Protein AF-A0A382MNS8-F1 (afdb_monomer_lite)

pLDDT: mean 75.99, std 16.58, range [34.19, 94.12]

Organism: NCBI:txid408172

Foldseek 3Di:
DDDDPPPPPPCPDPLNVVQLVLCVQLLVQQDLDPDDFDVVQLSVQRSVVCVVVVLVPDDPLVSNLSSLLSSLVSQQVRCVVVVNDLVSSCVSSVRSVCVSCVVVVVVQQVVLVVDPHSVVSVVVVVVCCCCPNVNCQAPHDDPPDADPVRVVVVVCNHPSNVSVVVVVPNVSDD

Sequence (174 aa):
MTENKDSEISTDSESAQKAAAYIEPILKHLDTEDVLIEKDKITELFVKLWEYENGEKLDSATQRLTIIALFIYTAHNVLEDYNIRIDRSRQYISQALHEWVKPEMEKVAADEKASKDPFKAFVDSSHGNLENVFSWEHFMPDIKKVSETELNFKFKKCWFAEFFIRFGRVDYIP

Secondary structure (DSSP, 8-state):
----------TTSHHHHHHHHHHHHHHTT---TT----HHHHHHHHHHHHHHTTGGGS-HHHHHHHHHHHHHHHHHHHHHHTT--HHHHHHHHHHHHHHHHHHHHHHHHHHHHHSSSHHHHHHHHHHHHHHHTS-TTTS---TTS--HHHHHHHHTTSHHHHHHHHTT-GGG--

Radius of gyration: 18.72 Å; chains: 1; bounding box: 49×37×61 Å

Structure (mmCIF, N/CA/C/O backbone):
data_AF-A0A382MNS8-F1
#
_entry.id   AF-A0A382MNS8-F1
#
loop_
_atom_site.group_PDB
_atom_site.id
_atom_site.type_symbol
_atom_site.label_atom_id
_atom_site.label_alt_id
_atom_site.label_comp_id
_atom_site.label_asym_id
_atom_site.label_entity_id
_atom_site.label_seq_id
_atom_site.pdbx_PDB_ins_code
_atom_site.Cartn_x
_atom_site.Cartn_y
_atom_site.Cartn_z
_atom_site.occupancy
_atom_site.B_iso_or_equiv
_atom_site.auth_seq_id
_atom_site.auth_comp_id
_atom_site.auth_asym_id
_atom_site.auth_atom_id
_atom_site.pdbx_PDB_model_num
ATOM 1 N N . MET A 1 1 ? -14.935 18.630 30.789 1.00 35.66 1 MET A N 1
ATOM 2 C CA . MET A 1 1 ? -15.729 17.990 29.726 1.00 35.66 1 MET A CA 1
ATOM 3 C C . MET A 1 1 ? -15.528 18.835 28.493 1.00 35.66 1 MET A C 1
ATOM 5 O O . MET A 1 1 ? -16.085 19.920 28.420 1.00 35.66 1 MET A O 1
ATOM 9 N N . THR A 1 2 ? -14.612 18.417 27.631 1.00 34.50 2 THR A N 1
ATOM 10 C CA . THR A 1 2 ? -14.304 19.120 26.387 1.00 34.50 2 THR A CA 1
ATOM 11 C C . THR A 1 2 ? -14.966 18.302 25.295 1.00 34.50 2 THR A C 1
ATOM 13 O O . THR A 1 2 ? -14.674 17.116 25.165 1.00 34.50 2 THR A O 1
ATOM 16 N N . GLU A 1 3 ? -15.937 18.905 24.622 1.00 34.19 3 GLU A N 1
ATOM 17 C CA . GLU A 1 3 ? -16.681 18.301 23.523 1.00 34.19 3 GLU A CA 1
ATOM 18 C C . GLU A 1 3 ? -15.701 17.946 22.399 1.00 34.19 3 GLU A C 1
ATOM 20 O O . GLU A 1 3 ? -15.168 18.826 21.721 1.00 34.19 3 GLU A O 1
ATOM 25 N N . ASN A 1 4 ? -15.446 16.649 22.220 1.00 37.03 4 ASN A N 1
ATOM 26 C CA . ASN A 1 4 ? -14.896 16.136 20.976 1.00 37.03 4 ASN A CA 1
ATOM 27 C C . ASN A 1 4 ? -15.981 16.335 19.921 1.00 37.03 4 ASN A C 1
ATOM 29 O O . ASN A 1 4 ? -16.983 15.623 19.907 1.00 37.03 4 ASN A O 1
ATOM 33 N N . LYS A 1 5 ? -15.809 17.348 19.071 1.00 38.34 5 LYS A N 1
ATOM 34 C CA . LYS A 1 5 ? -16.527 17.405 17.804 1.00 38.34 5 LYS A CA 1
ATOM 35 C C . LYS A 1 5 ? -16.012 16.251 16.960 1.00 38.34 5 LYS A C 1
ATOM 37 O O . LYS A 1 5 ? -14.955 16.369 16.345 1.00 38.34 5 LYS A O 1
ATOM 42 N N . ASP A 1 6 ? -16.767 15.161 16.955 1.00 39.44 6 ASP A N 1
ATOM 43 C CA . ASP A 1 6 ? -16.762 14.207 15.860 1.00 39.44 6 ASP A CA 1
ATOM 44 C C . ASP A 1 6 ? -17.121 14.997 14.600 1.00 39.44 6 ASP A C 1
ATOM 46 O O . ASP A 1 6 ? -18.278 15.312 14.323 1.00 39.44 6 ASP A O 1
ATOM 50 N N . SER A 1 7 ? -16.094 15.434 13.878 1.00 40.16 7 SER A N 1
ATOM 51 C CA . SER A 1 7 ? -16.251 15.850 12.499 1.00 40.16 7 SER A CA 1
ATOM 52 C C . SER A 1 7 ? -16.648 14.600 11.728 1.00 40.16 7 SER A C 1
ATOM 54 O O . SER A 1 7 ? -15.794 13.784 11.380 1.00 40.16 7 SER A O 1
ATOM 56 N N . GLU A 1 8 ? -17.950 14.432 11.514 1.00 43.09 8 GLU A N 1
ATOM 57 C CA . GLU A 1 8 ? -18.482 13.558 10.478 1.00 43.09 8 GLU A CA 1
ATOM 58 C C . GLU A 1 8 ? -17.855 14.004 9.152 1.00 43.09 8 GLU A C 1
ATOM 60 O O . GLU A 1 8 ? -18.229 15.018 8.563 1.00 43.09 8 GLU A O 1
ATOM 65 N N . ILE A 1 9 ? -16.814 13.288 8.728 1.00 45.34 9 ILE A N 1
ATOM 66 C CA . ILE A 1 9 ? -16.224 13.446 7.404 1.00 45.34 9 ILE A CA 1
ATOM 67 C C . ILE A 1 9 ? -17.267 12.900 6.437 1.00 45.34 9 ILE A C 1
ATOM 69 O O . ILE A 1 9 ? -17.449 11.688 6.325 1.00 45.34 9 ILE A O 1
ATOM 73 N N . SER A 1 10 ? -17.996 13.805 5.788 1.00 43.78 10 SER A N 1
ATOM 74 C CA . SER A 1 10 ? -18.872 13.473 4.675 1.00 43.78 10 SER A CA 1
ATOM 75 C C . SER A 1 10 ? -18.019 12.870 3.560 1.00 43.78 10 SER A C 1
ATOM 77 O O . SER A 1 10 ? -17.224 13.574 2.936 1.00 43.78 10 SER A O 1
ATOM 79 N N . THR A 1 11 ? -18.193 11.580 3.293 1.00 50.12 11 THR A N 1
ATOM 80 C CA . THR A 1 11 ? -17.545 10.835 2.201 1.00 50.12 11 THR A CA 1
ATOM 81 C C . THR A 1 11 ? -17.992 11.280 0.797 1.00 50.12 11 THR A C 1
ATOM 83 O O . THR A 1 11 ? -17.493 10.761 -0.196 1.00 50.12 11 THR A O 1
ATOM 86 N N . ASP A 1 12 ? -18.877 12.278 0.705 1.00 55.62 12 ASP A N 1
ATOM 87 C CA . ASP A 1 12 ? -19.445 12.835 -0.532 1.00 55.62 12 ASP A CA 1
ATOM 88 C C . ASP A 1 12 ? -18.687 14.049 -1.106 1.00 55.62 12 ASP A C 1
ATOM 90 O O . ASP A 1 12 ? -19.147 14.681 -2.059 1.00 55.62 12 ASP A O 1
ATOM 94 N N . SER A 1 13 ? -17.530 14.422 -0.552 1.00 75.50 13 SER A N 1
ATOM 95 C CA . SER A 1 13 ? -16.725 15.502 -1.133 1.00 75.50 13 SER A CA 1
ATOM 96 C C . SER A 1 13 ? -16.030 15.051 -2.429 1.00 75.50 13 SER A C 1
ATOM 98 O O . SER A 1 13 ? -15.603 13.904 -2.567 1.00 75.50 13 SER A O 1
ATOM 100 N N . GLU A 1 14 ? -15.843 15.971 -3.385 1.00 77.44 14 GLU A N 1
ATOM 101 C CA . GLU A 1 14 ? -15.051 15.696 -4.600 1.00 77.44 14 GLU A CA 1
ATOM 102 C C . GLU A 1 14 ? -13.619 15.235 -4.258 1.00 77.44 14 GLU A C 1
ATOM 104 O O . GLU A 1 14 ? -13.036 14.422 -4.979 1.00 77.44 14 GLU A O 1
ATOM 109 N N . SER A 1 15 ? -13.057 15.702 -3.133 1.00 77.19 15 SER A N 1
ATOM 110 C CA . SER A 1 15 ? -11.753 15.250 -2.632 1.00 77.19 15 SER A CA 1
ATOM 111 C C . SER A 1 15 ? -11.782 13.799 -2.156 1.00 77.19 15 SER A C 1
ATOM 113 O O . SER A 1 15 ? -10.861 13.049 -2.476 1.00 77.19 15 SER A O 1
ATOM 115 N N . ALA A 1 16 ? -12.837 13.381 -1.452 1.00 79.38 16 ALA A N 1
ATOM 116 C CA . ALA A 1 16 ? -13.008 12.009 -0.987 1.00 79.38 16 ALA A CA 1
ATOM 117 C C . ALA A 1 16 ? -13.174 11.033 -2.158 1.00 79.38 16 ALA A C 1
ATOM 119 O O . ALA A 1 16 ? -12.530 9.985 -2.183 1.00 79.38 16 ALA A O 1
ATOM 120 N N . GLN A 1 17 ? -13.963 11.405 -3.169 1.00 84.88 17 GLN A N 1
ATOM 121 C CA . GLN A 1 17 ? -14.137 10.596 -4.379 1.00 84.88 17 GLN A CA 1
ATOM 122 C C . GLN A 1 17 ? -12.827 10.452 -5.160 1.00 84.88 17 GLN A C 1
ATOM 124 O O . GLN A 1 17 ? -12.475 9.353 -5.593 1.00 84.88 17 GLN A O 1
ATOM 129 N N . LYS A 1 18 ? -12.063 11.544 -5.295 1.00 87.44 18 LYS A N 1
ATOM 130 C CA . LYS A 1 18 ? -10.740 11.511 -5.929 1.00 87.44 18 LYS A CA 1
ATOM 131 C C . LYS A 1 18 ? -9.760 10.627 -5.153 1.00 87.44 18 LYS A C 1
ATOM 133 O O . LYS A 1 18 ? -9.040 9.842 -5.763 1.00 87.44 18 LYS A O 1
ATOM 138 N N . ALA A 1 19 ? -9.761 10.722 -3.825 1.00 85.94 19 ALA A N 1
ATOM 139 C CA . ALA A 1 19 ? -8.916 9.902 -2.968 1.00 85.94 19 ALA A CA 1
ATOM 140 C C . ALA A 1 19 ? -9.268 8.408 -3.079 1.00 85.94 19 ALA A C 1
ATOM 142 O O . ALA A 1 19 ? -8.381 7.578 -3.276 1.00 85.94 19 ALA A O 1
ATOM 143 N N . ALA A 1 20 ? -10.557 8.061 -3.037 1.00 88.81 20 ALA A N 1
ATOM 144 C CA . ALA A 1 20 ? -11.031 6.689 -3.214 1.00 88.81 20 ALA A CA 1
ATOM 145 C C . ALA A 1 20 ? -10.617 6.098 -4.575 1.00 88.81 20 ALA A C 1
ATOM 147 O O . ALA 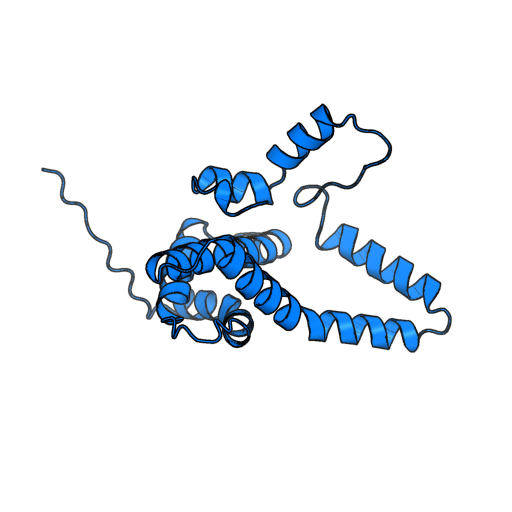A 1 20 ? -10.208 4.936 -4.655 1.00 88.81 20 ALA A O 1
ATOM 148 N N . ALA A 1 21 ? -10.637 6.915 -5.634 1.00 90.75 21 ALA A N 1
ATOM 149 C CA . ALA A 1 21 ? -10.243 6.497 -6.976 1.00 90.75 21 ALA A CA 1
ATOM 150 C C . ALA A 1 21 ? -8.769 6.052 -7.080 1.00 90.75 21 ALA A C 1
ATOM 152 O O . ALA A 1 21 ? -8.437 5.280 -7.981 1.00 90.75 21 ALA A O 1
ATOM 153 N N . TYR A 1 22 ? -7.881 6.476 -6.168 1.00 88.50 22 TYR A N 1
ATOM 154 C CA . TYR A 1 22 ? -6.481 6.026 -6.179 1.00 88.50 22 TYR A CA 1
ATOM 155 C C . TYR A 1 22 ? -6.324 4.544 -5.827 1.00 88.50 22 TYR A C 1
ATOM 157 O O . TYR A 1 22 ? -5.446 3.877 -6.376 1.00 88.50 22 TYR A O 1
ATOM 165 N N . ILE A 1 23 ? -7.157 4.019 -4.926 1.00 91.19 23 ILE A N 1
ATOM 166 C CA . ILE A 1 23 ? -7.041 2.641 -4.422 1.00 91.19 23 ILE A CA 1
ATOM 167 C C . ILE A 1 23 ? -8.066 1.682 -5.017 1.00 91.19 23 ILE A C 1
ATOM 169 O O . ILE A 1 23 ? -7.876 0.470 -4.927 1.00 91.19 23 ILE A O 1
ATOM 173 N N . GLU A 1 24 ? -9.112 2.189 -5.672 1.00 91.56 24 GLU A N 1
ATOM 174 C CA . GLU A 1 24 ? -10.109 1.365 -6.361 1.00 91.56 24 GLU A CA 1
ATOM 175 C C . GLU A 1 24 ? -9.478 0.331 -7.326 1.00 91.56 24 GLU A C 1
ATOM 177 O O . GLU A 1 24 ? -9.891 -0.833 -7.297 1.00 91.56 24 GLU A O 1
ATOM 182 N N . PRO A 1 25 ? -8.446 0.667 -8.136 1.00 91.25 25 PRO A N 1
ATOM 183 C CA . PRO A 1 25 ? -7.777 -0.314 -8.991 1.00 91.25 25 PRO A CA 1
ATOM 184 C C . PRO A 1 25 ? -7.076 -1.422 -8.201 1.00 91.25 25 PRO A C 1
ATOM 186 O O . PRO A 1 25 ? -7.070 -2.567 -8.638 1.00 91.25 25 PRO A O 1
ATOM 189 N N . ILE A 1 26 ? -6.518 -1.105 -7.030 1.00 91.94 26 ILE A N 1
ATOM 190 C CA . ILE A 1 26 ? -5.799 -2.064 -6.182 1.00 91.94 26 ILE A CA 1
ATOM 191 C C . ILE A 1 26 ? -6.797 -2.990 -5.473 1.00 91.94 26 ILE A C 1
ATOM 193 O O . ILE A 1 26 ? -6.628 -4.208 -5.452 1.00 91.94 26 ILE A O 1
ATOM 197 N N . LEU A 1 27 ? -7.895 -2.429 -4.955 1.00 91.50 27 LEU A N 1
ATOM 198 C CA . LEU A 1 27 ? -8.955 -3.169 -4.263 1.00 91.50 27 LEU A CA 1
ATOM 199 C C . LEU A 1 27 ? -9.651 -4.208 -5.150 1.00 91.50 27 LEU A C 1
ATOM 201 O O . LEU A 1 27 ? -10.127 -5.227 -4.636 1.00 91.50 27 LEU A O 1
ATOM 205 N N . LYS A 1 28 ? -9.689 -3.999 -6.472 1.00 92.31 28 LYS A N 1
ATOM 206 C CA . LYS A 1 28 ? -10.195 -4.994 -7.437 1.00 92.31 28 LYS A CA 1
ATOM 207 C C . LYS A 1 28 ? -9.411 -6.305 -7.387 1.00 92.31 28 LYS A C 1
ATOM 209 O O . LYS A 1 28 ? -10.004 -7.356 -7.606 1.00 92.31 28 LYS A O 1
ATOM 214 N N . HIS A 1 29 ? -8.128 -6.246 -7.039 1.00 91.50 29 HIS A N 1
ATOM 215 C CA . HIS A 1 29 ? -7.241 -7.405 -6.938 1.00 91.50 29 HIS A CA 1
ATOM 216 C C . HIS A 1 29 ? -7.088 -7.945 -5.510 1.00 91.50 29 HIS A C 1
ATOM 218 O O . HIS A 1 29 ? -6.447 -8.976 -5.322 1.00 91.50 29 HIS A O 1
ATOM 224 N N . LEU A 1 30 ? -7.666 -7.277 -4.503 1.00 91.25 30 LEU A N 1
ATOM 225 C CA . LEU A 1 30 ? -7.665 -7.775 -3.130 1.00 91.25 30 LEU A CA 1
ATOM 226 C C . LEU A 1 30 ? -8.684 -8.909 -2.994 1.00 91.25 30 LEU A C 1
ATOM 228 O O . LEU A 1 30 ? -9.878 -8.664 -2.814 1.00 91.25 30 LEU A O 1
ATOM 232 N N . ASP A 1 31 ? -8.203 -10.138 -3.115 1.00 90.00 31 ASP A N 1
ATOM 233 C CA . ASP A 1 31 ? -8.982 -11.356 -2.932 1.00 90.00 31 ASP A CA 1
ATOM 234 C C . ASP A 1 31 ? -8.535 -12.058 -1.647 1.00 90.00 31 ASP A C 1
ATOM 236 O O . ASP A 1 31 ? -7.350 -12.329 -1.456 1.00 90.00 31 ASP A O 1
ATOM 240 N N . THR A 1 32 ? -9.486 -12.296 -0.749 1.00 85.75 32 THR A N 1
ATOM 241 C CA . THR A 1 32 ? -9.288 -12.930 0.561 1.00 85.75 32 THR A CA 1
ATOM 242 C C . THR A 1 32 ? -9.832 -14.358 0.597 1.00 85.75 32 THR A C 1
ATOM 244 O O . THR A 1 32 ? -10.092 -14.890 1.679 1.00 85.75 32 THR A O 1
ATOM 247 N N . GLU A 1 33 ? -9.980 -14.969 -0.585 1.00 83.88 33 GLU A N 1
ATOM 248 C CA . GLU A 1 33 ? -10.416 -16.348 -0.815 1.00 83.88 33 GLU A CA 1
ATOM 249 C C . GLU A 1 33 ? -11.779 -16.628 -0.158 1.00 83.88 33 GLU A C 1
ATOM 251 O O . GLU A 1 33 ? -12.828 -16.342 -0.732 1.00 83.88 33 GLU A O 1
ATOM 256 N N . ASP A 1 34 ? -11.770 -17.153 1.067 1.00 79.50 34 ASP A N 1
ATOM 257 C CA . ASP A 1 34 ? -12.963 -17.620 1.776 1.00 79.50 34 ASP A CA 1
ATOM 258 C C . ASP A 1 34 ? -13.599 -16.554 2.688 1.00 79.50 34 ASP A C 1
ATOM 260 O O . ASP A 1 34 ? -14.699 -16.757 3.209 1.00 79.50 34 ASP A O 1
ATOM 264 N N . VAL A 1 35 ? -12.922 -15.423 2.924 1.00 85.44 35 VAL A N 1
ATOM 265 C CA . VAL A 1 35 ? -13.409 -14.370 3.830 1.00 85.44 35 VAL A CA 1
ATOM 266 C C . VAL A 1 35 ? -13.960 -13.202 3.025 1.00 85.44 35 VAL A C 1
ATOM 268 O O . VAL A 1 35 ? -13.216 -12.517 2.332 1.00 85.44 35 VAL A O 1
ATOM 271 N N . LEU A 1 36 ? -15.260 -12.927 3.142 1.00 85.00 36 LEU A N 1
ATOM 272 C CA . LEU A 1 36 ? -15.871 -11.738 2.546 1.00 85.00 36 LEU A CA 1
ATOM 273 C C . LEU A 1 36 ? -15.570 -10.509 3.407 1.00 85.00 36 LEU A C 1
ATOM 275 O O . LEU A 1 36 ? -16.165 -10.323 4.467 1.00 85.00 36 LEU A O 1
ATOM 279 N N . ILE A 1 37 ? -14.647 -9.676 2.932 1.00 89.75 37 ILE A N 1
ATOM 280 C CA . ILE A 1 37 ? -14.272 -8.419 3.582 1.00 89.75 37 ILE A CA 1
ATOM 281 C C . ILE A 1 37 ? -15.064 -7.242 3.007 1.00 89.75 37 ILE A C 1
ATOM 283 O O . ILE A 1 37 ? -15.280 -7.141 1.797 1.00 89.75 37 ILE A O 1
ATOM 287 N N . GLU A 1 38 ? -15.462 -6.310 3.867 1.00 89.06 38 GLU A N 1
ATOM 288 C CA . GLU A 1 38 ? -16.073 -5.050 3.443 1.00 89.06 38 GLU A CA 1
ATOM 289 C C . GLU A 1 38 ? -14.977 -4.101 2.945 1.00 89.06 38 GLU A C 1
ATOM 291 O O . GLU A 1 38 ? -14.386 -3.340 3.712 1.00 89.06 38 GLU A O 1
ATOM 296 N N . LYS A 1 39 ? -14.688 -4.150 1.639 1.00 90.19 39 LYS A N 1
ATOM 297 C CA . LYS A 1 39 ? -13.670 -3.296 0.997 1.00 90.19 39 LYS A CA 1
ATOM 298 C C . LYS A 1 39 ? -13.954 -1.801 1.173 1.00 90.19 39 LYS A C 1
ATOM 300 O O . LYS A 1 39 ? -13.012 -1.016 1.222 1.00 90.19 39 LYS A O 1
ATOM 305 N N . ASP A 1 40 ? -15.217 -1.424 1.355 1.00 91.56 40 ASP A N 1
ATOM 306 C CA . ASP A 1 40 ? -15.621 -0.042 1.628 1.00 91.56 40 ASP A CA 1
ATOM 307 C C . ASP A 1 40 ? -14.991 0.497 2.920 1.00 91.56 40 ASP A C 1
ATOM 309 O O . ASP A 1 40 ? -14.565 1.648 2.948 1.00 91.56 40 ASP A O 1
ATOM 313 N N . LYS A 1 41 ? -14.781 -0.345 3.945 1.00 92.31 41 LYS A N 1
ATOM 314 C CA . LYS A 1 41 ? -14.072 0.054 5.176 1.00 92.31 41 LYS A CA 1
ATOM 315 C C . LYS A 1 41 ? -12.611 0.416 4.915 1.00 92.31 41 LYS A C 1
ATOM 317 O O . LYS A 1 41 ? -12.081 1.330 5.546 1.00 92.31 41 LYS A O 1
ATOM 322 N N . ILE A 1 42 ? -11.961 -0.276 3.973 1.00 92.94 42 ILE A N 1
ATOM 323 C CA . ILE A 1 42 ? -10.593 0.053 3.548 1.00 92.94 42 ILE A CA 1
ATOM 324 C C . ILE A 1 42 ? -10.605 1.421 2.866 1.00 92.94 42 ILE A C 1
ATOM 326 O O . ILE A 1 42 ? -9.785 2.274 3.198 1.00 92.94 42 ILE A O 1
ATOM 330 N N . THR A 1 43 ? -11.568 1.650 1.969 1.00 93.00 43 THR A N 1
ATOM 331 C CA . THR A 1 43 ? -11.725 2.924 1.258 1.00 93.00 43 THR A CA 1
ATOM 332 C C . THR A 1 43 ? -11.982 4.090 2.203 1.00 93.00 43 THR A C 1
ATOM 334 O O . THR A 1 43 ? -11.295 5.105 2.129 1.00 93.00 43 THR A O 1
ATOM 337 N N . GLU A 1 44 ? -12.922 3.945 3.133 1.00 92.62 44 GLU A N 1
ATOM 338 C CA . GLU A 1 44 ? -13.245 4.979 4.117 1.00 92.62 44 GLU A CA 1
ATOM 339 C C . GLU A 1 44 ? -12.040 5.336 4.990 1.00 92.62 44 GLU A C 1
ATOM 341 O O . GLU A 1 44 ? -11.751 6.516 5.204 1.00 92.62 44 GLU A O 1
ATOM 346 N N . LEU A 1 45 ? -11.316 4.327 5.487 1.00 92.50 45 LEU A N 1
ATOM 347 C CA . LEU A 1 45 ? -10.123 4.557 6.295 1.00 92.50 45 LEU A CA 1
ATOM 348 C C . LEU A 1 45 ? -9.009 5.204 5.464 1.00 92.50 45 LEU A C 1
ATOM 350 O O . LEU A 1 45 ? -8.326 6.104 5.952 1.00 92.50 45 LEU A O 1
ATOM 354 N N . PHE A 1 46 ? -8.848 4.791 4.205 1.00 94.12 46 PHE A N 1
ATOM 355 C CA . PHE A 1 46 ? -7.851 5.356 3.304 1.00 94.12 46 PHE A CA 1
ATOM 356 C C . PHE A 1 46 ? -8.113 6.838 3.049 1.00 94.12 46 PHE A C 1
ATOM 358 O O . PHE A 1 46 ? -7.199 7.642 3.204 1.00 94.12 46 PHE A O 1
ATOM 365 N N . VAL A 1 47 ? -9.351 7.213 2.713 1.00 92.25 47 VAL A N 1
ATOM 366 C CA . VAL A 1 47 ? -9.729 8.608 2.440 1.00 92.25 47 VAL A CA 1
ATOM 367 C C . VAL A 1 47 ? -9.429 9.494 3.649 1.00 92.25 47 VAL A C 1
ATOM 369 O O . VAL A 1 47 ? -8.772 10.524 3.505 1.00 92.25 47 VAL A O 1
ATOM 372 N N . LYS A 1 48 ? -9.820 9.058 4.854 1.00 91.69 48 LYS A N 1
ATOM 373 C CA . LYS A 1 48 ? -9.552 9.797 6.100 1.00 91.69 48 LYS A CA 1
ATOM 374 C C . LYS A 1 48 ? -8.058 10.038 6.316 1.00 91.69 48 LYS A C 1
ATOM 376 O O . LYS A 1 48 ? -7.647 11.139 6.680 1.00 91.69 48 LYS A O 1
ATOM 381 N N . LEU A 1 49 ? -7.236 9.014 6.094 1.00 90.44 49 LEU A N 1
ATOM 382 C CA . LEU A 1 49 ? -5.790 9.112 6.287 1.00 90.44 49 LEU A CA 1
ATOM 383 C C . LEU A 1 49 ? -5.088 9.886 5.162 1.00 90.44 49 LEU A C 1
ATOM 385 O O . LEU A 1 49 ? -4.118 10.594 5.422 1.00 90.44 49 LEU A O 1
ATOM 389 N N . TRP A 1 50 ? -5.591 9.803 3.930 1.00 92.31 50 TRP A N 1
ATOM 390 C CA . TRP A 1 50 ? -5.107 10.591 2.797 1.00 92.31 50 TRP A CA 1
ATOM 391 C C . TRP A 1 50 ? -5.303 12.090 3.033 1.00 92.31 50 TRP A C 1
ATOM 393 O O . TRP A 1 50 ? -4.395 12.889 2.790 1.00 92.31 50 TRP A O 1
ATOM 403 N N . GLU A 1 51 ? -6.468 12.477 3.556 1.00 89.62 51 GLU A N 1
ATOM 404 C CA . GLU A 1 51 ? -6.749 13.860 3.942 1.00 89.62 51 GLU A CA 1
ATOM 405 C C . GLU A 1 51 ? -5.869 14.311 5.117 1.00 89.62 51 GLU A C 1
ATOM 407 O O . GLU A 1 51 ? -5.318 15.414 5.076 1.00 89.62 51 GLU A O 1
ATOM 412 N N . TYR A 1 52 ? -5.660 13.447 6.118 1.00 88.19 52 TYR A N 1
ATOM 413 C CA . TYR A 1 52 ? -4.765 13.719 7.249 1.00 88.19 52 TYR A CA 1
ATOM 414 C C . TYR A 1 52 ? -3.318 14.000 6.806 1.00 88.19 52 TYR A C 1
ATOM 416 O O . TYR A 1 52 ? -2.721 14.992 7.231 1.00 88.19 52 TYR A O 1
ATOM 424 N N . GLU A 1 53 ? -2.769 13.189 5.896 1.00 85.94 53 GLU A N 1
ATOM 425 C CA . GLU A 1 53 ? -1.417 13.385 5.347 1.00 85.94 53 GLU A CA 1
ATOM 426 C C . GLU A 1 53 ? -1.346 14.537 4.319 1.00 85.94 53 GLU A C 1
ATOM 428 O O . GLU A 1 53 ? -0.274 14.823 3.790 1.00 85.94 53 GLU A O 1
ATOM 433 N N . ASN A 1 54 ? -2.457 15.237 4.037 1.00 86.81 54 ASN A N 1
ATOM 434 C CA . ASN A 1 54 ? -2.563 16.230 2.962 1.00 86.81 54 ASN A CA 1
ATOM 435 C C . ASN A 1 54 ? -2.071 15.682 1.605 1.00 86.81 54 ASN A C 1
ATOM 437 O O . ASN A 1 54 ? -1.368 16.384 0.872 1.00 86.81 54 ASN A O 1
ATOM 441 N N . GLY A 1 55 ? -2.446 14.446 1.257 1.00 84.62 55 GLY A N 1
ATOM 442 C CA . GLY A 1 55 ? -1.874 13.714 0.123 1.00 84.62 55 GLY A CA 1
ATOM 443 C C . GLY A 1 55 ? -1.908 14.473 -1.210 1.00 84.62 55 GLY A C 1
ATOM 444 O O . GLY A 1 55 ? -0.935 14.466 -1.958 1.00 84.62 55 GLY A O 1
ATOM 445 N N . GLU A 1 56 ? -2.963 15.252 -1.465 1.00 87.69 56 GLU A N 1
ATOM 446 C CA . GLU A 1 56 ? -3.104 16.084 -2.674 1.00 87.69 56 GLU A CA 1
ATOM 447 C C . GLU A 1 56 ? -2.015 17.160 -2.852 1.00 87.69 56 GLU A C 1
ATOM 449 O O . GLU A 1 56 ? -1.816 17.648 -3.962 1.00 87.69 56 GLU A O 1
ATOM 454 N N . LYS A 1 57 ? -1.305 17.545 -1.784 1.00 87.94 57 LYS A N 1
ATOM 455 C CA . LYS A 1 57 ? -0.231 18.556 -1.823 1.00 87.94 57 LYS A CA 1
ATOM 456 C C . LYS A 1 57 ? 1.171 17.954 -1.934 1.00 87.94 57 LYS A C 1
ATOM 458 O O . LYS A 1 57 ? 2.132 18.711 -2.057 1.00 87.94 57 LYS A O 1
ATOM 463 N N . LEU A 1 58 ? 1.292 16.632 -1.836 1.00 84.88 58 LEU A N 1
ATOM 464 C CA . LEU A 1 58 ? 2.568 15.933 -1.965 1.00 84.88 58 LEU A CA 1
ATOM 465 C C . LEU A 1 58 ? 3.021 15.922 -3.432 1.00 84.88 58 LEU A C 1
ATOM 467 O O . LEU A 1 58 ? 2.209 16.040 -4.349 1.00 84.88 58 LEU A O 1
ATOM 471 N N . ASP A 1 59 ? 4.323 15.776 -3.663 1.00 85.25 59 ASP A N 1
ATOM 472 C CA . ASP A 1 59 ? 4.848 15.557 -5.010 1.00 85.25 59 ASP A CA 1
ATOM 473 C C . ASP A 1 59 ? 4.407 14.188 -5.555 1.00 85.25 59 ASP A C 1
ATOM 475 O O . ASP A 1 59 ? 4.102 13.270 -4.794 1.00 85.25 59 ASP A O 1
ATOM 479 N N . SER A 1 60 ? 4.394 14.022 -6.878 1.00 80.19 60 SER A N 1
ATOM 480 C CA . SER A 1 60 ? 3.853 12.818 -7.520 1.00 80.19 60 SER A CA 1
ATOM 481 C C . SER A 1 60 ? 4.523 11.508 -7.075 1.00 80.19 60 SER A C 1
ATOM 483 O O . SER A 1 60 ? 3.854 10.474 -7.018 1.00 80.19 60 SER A O 1
ATOM 485 N N . ALA A 1 61 ? 5.823 11.523 -6.756 1.00 75.06 61 ALA A N 1
ATOM 486 C CA . ALA A 1 61 ? 6.532 10.327 -6.302 1.00 75.06 61 ALA A CA 1
ATOM 487 C C . ALA A 1 61 ? 6.112 9.965 -4.869 1.00 75.06 61 ALA A C 1
ATOM 489 O O . ALA A 1 61 ? 5.713 8.827 -4.599 1.00 75.06 61 ALA A O 1
ATOM 490 N N . THR A 1 62 ? 6.086 10.953 -3.973 1.00 79.94 62 THR A N 1
ATOM 491 C CA . THR A 1 62 ? 5.623 10.777 -2.592 1.00 79.94 62 THR A CA 1
ATOM 492 C C . THR A 1 62 ? 4.129 10.457 -2.524 1.00 79.94 62 THR A C 1
ATOM 494 O O . THR A 1 62 ? 3.724 9.650 -1.688 1.00 79.94 62 THR A O 1
ATOM 497 N N . GLN A 1 63 ? 3.300 10.989 -3.428 1.00 84.62 63 GLN A N 1
ATOM 498 C CA . GLN A 1 63 ? 1.888 10.610 -3.555 1.00 84.62 63 GLN A CA 1
ATOM 499 C C . GLN A 1 63 ? 1.745 9.122 -3.852 1.00 84.62 63 GLN A C 1
ATOM 501 O O . GLN A 1 63 ? 1.037 8.422 -3.131 1.00 84.62 63 GLN A O 1
ATOM 506 N N . ARG A 1 64 ? 2.456 8.619 -4.871 1.00 83.56 64 ARG A N 1
ATOM 507 C CA . ARG A 1 64 ? 2.409 7.200 -5.250 1.00 83.56 64 ARG A CA 1
ATOM 508 C C . ARG A 1 64 ? 2.802 6.295 -4.085 1.00 83.56 64 ARG A C 1
ATOM 510 O O . ARG A 1 64 ? 2.143 5.289 -3.836 1.00 83.56 64 ARG A O 1
ATOM 517 N N . LEU A 1 65 ? 3.851 6.657 -3.354 1.00 83.31 65 LEU A N 1
ATOM 518 C CA . LEU A 1 65 ? 4.322 5.878 -2.210 1.00 83.31 65 LEU A CA 1
ATOM 519 C C . LEU A 1 65 ? 3.382 5.973 -1.005 1.00 83.31 65 LEU A C 1
ATOM 521 O O . LEU A 1 65 ? 3.151 4.966 -0.341 1.00 83.31 65 LEU A O 1
ATOM 525 N N . THR A 1 66 ? 2.776 7.137 -0.772 1.00 87.38 66 THR A N 1
ATOM 526 C CA . THR A 1 66 ? 1.732 7.333 0.247 1.00 87.38 66 THR A CA 1
ATOM 527 C C . THR A 1 66 ? 0.489 6.513 -0.056 1.00 87.38 66 THR A C 1
ATOM 529 O O . THR A 1 66 ? -0.034 5.880 0.855 1.00 87.38 66 THR A O 1
ATOM 532 N N . ILE A 1 67 ? 0.061 6.433 -1.320 1.00 89.94 67 ILE A N 1
ATOM 533 C CA . ILE A 1 67 ? -1.058 5.573 -1.732 1.00 89.94 67 ILE A CA 1
ATOM 534 C C . ILE A 1 67 ? -0.765 4.113 -1.367 1.00 89.94 67 ILE A C 1
ATOM 536 O O . ILE A 1 67 ? -1.591 3.459 -0.734 1.00 89.94 67 ILE A O 1
ATOM 540 N N . ILE A 1 68 ? 0.427 3.613 -1.707 1.00 89.50 68 ILE A N 1
ATOM 541 C CA . ILE A 1 68 ? 0.826 2.229 -1.415 1.00 89.50 68 ILE A CA 1
ATOM 542 C C . ILE A 1 68 ? 0.904 1.987 0.099 1.00 89.50 68 ILE A C 1
ATOM 544 O O . ILE A 1 68 ? 0.357 1.001 0.594 1.00 89.50 68 ILE A O 1
ATOM 548 N N . ALA A 1 69 ? 1.560 2.880 0.844 1.00 88.50 69 ALA A N 1
ATOM 549 C CA . ALA A 1 69 ? 1.742 2.737 2.286 1.00 88.50 69 ALA A CA 1
ATOM 550 C C . ALA A 1 69 ? 0.402 2.775 3.040 1.00 88.50 69 ALA A C 1
ATOM 552 O O . ALA A 1 69 ? 0.139 1.918 3.886 1.00 88.50 69 ALA A O 1
ATOM 553 N N . LEU A 1 70 ? -0.479 3.716 2.684 1.00 91.50 70 LEU A N 1
ATOM 554 C CA . LEU A 1 70 ? -1.824 3.804 3.245 1.00 91.50 70 LEU A CA 1
ATOM 555 C C . LEU A 1 70 ? -2.680 2.603 2.871 1.00 91.50 70 LEU A C 1
ATOM 557 O O . LEU A 1 70 ? -3.395 2.095 3.729 1.00 91.50 70 LEU A O 1
ATOM 561 N N . PHE A 1 71 ? -2.602 2.112 1.634 1.00 93.00 71 PHE A N 1
ATOM 562 C CA . PHE A 1 71 ? -3.314 0.898 1.244 1.00 93.00 71 PHE A CA 1
ATOM 563 C C . PHE A 1 71 ? -2.892 -0.297 2.107 1.00 93.00 71 PHE A C 1
ATOM 565 O O . PHE A 1 71 ? -3.749 -0.971 2.669 1.00 93.00 71 PHE A O 1
ATOM 572 N N . ILE A 1 72 ? -1.587 -0.521 2.290 1.00 91.44 72 ILE A N 1
ATOM 573 C CA . ILE A 1 72 ? -1.075 -1.608 3.140 1.00 91.44 72 ILE A CA 1
ATOM 574 C C . ILE A 1 72 ? -1.573 -1.448 4.578 1.00 91.44 72 ILE A C 1
ATOM 576 O O . ILE A 1 72 ? -2.083 -2.405 5.156 1.00 91.44 72 ILE A O 1
ATOM 580 N N . TYR A 1 73 ? -1.466 -0.243 5.144 1.00 91.50 73 TYR A N 1
ATOM 581 C CA . TYR A 1 73 ? -1.905 0.041 6.510 1.00 91.50 73 TYR A CA 1
ATOM 582 C C . TYR A 1 73 ? -3.408 -0.198 6.704 1.00 91.50 73 TYR A C 1
ATOM 584 O O . TYR A 1 73 ? -3.827 -0.892 7.633 1.00 91.50 73 TYR A O 1
ATOM 592 N N . THR A 1 74 ? -4.227 0.363 5.815 1.00 93.19 74 THR A N 1
ATOM 593 C CA . THR A 1 74 ? -5.689 0.277 5.892 1.00 93.19 74 THR A CA 1
ATOM 594 C C . THR A 1 74 ? -6.198 -1.132 5.631 1.00 93.19 74 THR A C 1
ATOM 596 O O . THR A 1 74 ? -7.034 -1.616 6.391 1.00 93.19 74 THR A O 1
ATOM 599 N N . ALA A 1 75 ? -5.652 -1.824 4.629 1.00 92.38 75 ALA A N 1
ATOM 600 C CA . ALA A 1 75 ? -5.983 -3.215 4.361 1.00 92.38 75 ALA A CA 1
ATOM 601 C C . ALA A 1 75 ? -5.616 -4.098 5.554 1.00 92.38 75 ALA A C 1
ATOM 603 O O . ALA A 1 75 ? -6.440 -4.895 5.987 1.00 92.38 75 ALA A O 1
ATOM 604 N N . HIS A 1 76 ? -4.431 -3.928 6.143 1.00 91.88 76 HIS A N 1
ATOM 605 C CA . HIS A 1 76 ? -4.055 -4.707 7.316 1.00 91.88 76 HIS A CA 1
ATOM 606 C C . HIS A 1 76 ? -5.008 -4.509 8.501 1.00 91.88 76 HIS A C 1
ATOM 608 O O . HIS A 1 76 ? -5.433 -5.507 9.077 1.00 91.88 76 HIS A O 1
ATOM 614 N N . ASN A 1 77 ? -5.374 -3.263 8.828 1.00 91.06 77 ASN A N 1
ATOM 615 C CA . ASN A 1 77 ? -6.303 -2.987 9.930 1.00 91.06 77 ASN A CA 1
ATOM 616 C C . ASN A 1 77 ? -7.670 -3.640 9.696 1.00 91.06 77 ASN A C 1
ATOM 618 O O . ASN A 1 77 ? -8.197 -4.299 10.583 1.00 91.06 77 ASN A O 1
ATOM 622 N N . VAL A 1 78 ? -8.220 -3.517 8.485 1.00 92.06 78 VAL A N 1
ATOM 623 C CA . VAL A 1 78 ? -9.520 -4.123 8.174 1.00 92.06 78 VAL A CA 1
ATOM 624 C C . VAL A 1 78 ? -9.428 -5.649 8.191 1.00 92.06 78 VAL A C 1
ATOM 626 O O . VAL A 1 78 ? -10.298 -6.304 8.746 1.00 92.06 78 VAL A O 1
ATOM 629 N N . LEU A 1 79 ? -8.372 -6.245 7.632 1.00 91.31 79 LEU A N 1
ATOM 630 C CA . LEU A 1 79 ? -8.178 -7.700 7.652 1.00 91.31 79 LEU A CA 1
ATOM 631 C C . LEU A 1 79 ? -8.011 -8.244 9.082 1.00 91.31 79 LEU A C 1
ATOM 633 O O . LEU A 1 79 ? -8.474 -9.350 9.373 1.00 91.31 79 LEU A O 1
ATOM 637 N N . GLU A 1 80 ? -7.382 -7.472 9.970 1.00 90.12 80 GLU A N 1
ATOM 638 C CA . GLU A 1 80 ? -7.267 -7.787 11.396 1.00 90.12 80 GLU A CA 1
ATOM 639 C C . GLU A 1 80 ? -8.644 -7.826 12.079 1.00 90.12 80 GLU A C 1
ATOM 641 O O . GLU A 1 80 ? -8.906 -8.770 12.827 1.00 90.12 80 GLU A O 1
ATOM 646 N N . ASP A 1 81 ? -9.564 -6.913 11.741 1.00 90.62 81 ASP A N 1
ATOM 647 C CA . ASP A 1 81 ? -10.948 -6.927 12.251 1.00 90.62 81 ASP A CA 1
ATOM 648 C C . ASP A 1 81 ? -11.712 -8.211 11.865 1.00 90.62 81 ASP A C 1
ATOM 650 O O . ASP A 1 81 ? -12.568 -8.690 12.615 1.00 90.62 81 ASP A O 1
ATOM 654 N N . TYR A 1 82 ? -11.374 -8.824 10.723 1.00 90.44 82 TYR A N 1
ATOM 655 C CA . TYR A 1 82 ? -11.906 -10.129 10.298 1.00 90.44 82 TYR A CA 1
ATOM 656 C C . TYR A 1 82 ? -11.121 -11.328 10.860 1.00 90.44 82 TYR A C 1
ATOM 658 O O . TYR A 1 82 ? -11.357 -12.466 10.454 1.00 90.44 82 TYR A O 1
ATOM 666 N N . ASN A 1 83 ? -10.210 -11.109 11.814 1.00 90.06 83 ASN A N 1
ATOM 667 C CA . ASN A 1 83 ? -9.335 -12.124 12.413 1.00 90.06 83 ASN A CA 1
ATOM 668 C C . ASN A 1 83 ? -8.427 -12.852 11.403 1.00 90.06 83 ASN A C 1
ATOM 670 O O . ASN A 1 83 ? -8.021 -13.999 11.626 1.00 90.06 83 ASN A O 1
ATOM 674 N N . ILE A 1 84 ? -8.080 -12.209 10.284 1.00 89.38 84 ILE A N 1
ATOM 675 C CA . ILE A 1 84 ? -7.121 -12.772 9.333 1.00 89.38 84 ILE A CA 1
ATOM 676 C C . ILE A 1 84 ? -5.713 -12.580 9.901 1.00 89.38 84 ILE A C 1
ATOM 678 O O . ILE A 1 84 ? -5.289 -11.473 10.231 1.00 89.38 84 ILE A O 1
ATOM 682 N N . ARG A 1 85 ? -4.961 -13.682 10.014 1.00 88.75 85 ARG A N 1
ATOM 683 C CA . ARG A 1 85 ? -3.584 -13.649 10.523 1.00 88.75 85 ARG A CA 1
ATOM 684 C C . ARG A 1 85 ? -2.714 -12.747 9.649 1.00 88.75 85 ARG A C 1
ATOM 686 O O . ARG A 1 85 ? -2.739 -12.873 8.428 1.00 88.75 85 ARG A O 1
ATOM 693 N N . ILE A 1 86 ? -1.849 -11.960 10.287 1.00 86.56 86 ILE A N 1
ATOM 694 C CA . ILE A 1 86 ? -0.951 -11.004 9.628 1.00 86.56 86 ILE A CA 1
ATOM 695 C C . ILE A 1 86 ? -0.172 -11.588 8.438 1.00 86.56 86 ILE A C 1
ATOM 697 O O . ILE A 1 86 ? -0.070 -10.933 7.408 1.00 86.56 86 ILE A O 1
ATOM 701 N N . ASP A 1 87 ? 0.313 -12.833 8.520 1.00 86.81 87 ASP A N 1
ATOM 702 C CA . ASP A 1 87 ? 1.035 -13.464 7.403 1.00 86.81 87 ASP A CA 1
ATOM 703 C C . ASP A 1 87 ? 0.149 -13.695 6.176 1.00 86.81 87 ASP A C 1
ATOM 705 O O . ASP A 1 87 ? 0.614 -13.547 5.050 1.00 86.81 87 ASP A O 1
ATOM 709 N N . ARG A 1 88 ? -1.125 -14.052 6.386 1.00 88.62 88 ARG A N 1
ATOM 710 C CA . ARG A 1 88 ? -2.095 -14.206 5.294 1.00 88.62 88 ARG A CA 1
ATOM 711 C C . ARG A 1 88 ? -2.500 -12.847 4.744 1.00 88.62 88 ARG A C 1
ATOM 713 O O . ARG A 1 88 ? -2.514 -12.675 3.532 1.00 88.62 88 ARG A O 1
ATOM 720 N N . SER A 1 89 ? -2.724 -11.862 5.614 1.00 89.00 89 SER A N 1
ATOM 721 C CA . SER A 1 89 ? -2.984 -10.484 5.188 1.00 89.00 89 SER A CA 1
ATOM 722 C C . SER A 1 89 ? -1.862 -9.959 4.289 1.00 89.00 89 SER A C 1
ATOM 724 O O . SER A 1 89 ? -2.135 -9.425 3.219 1.00 89.00 89 SER A O 1
ATOM 726 N N . ARG A 1 90 ? -0.596 -10.210 4.657 1.00 88.50 90 ARG A N 1
ATOM 727 C CA . ARG A 1 90 ? 0.572 -9.874 3.827 1.00 88.50 90 ARG A CA 1
ATOM 728 C C . ARG A 1 90 ? 0.526 -10.552 2.459 1.00 88.50 90 ARG A C 1
ATOM 730 O O . ARG A 1 90 ? 0.856 -9.905 1.469 1.00 88.50 90 ARG A O 1
ATOM 737 N N . GLN A 1 91 ? 0.130 -11.824 2.386 1.00 89.25 91 GLN A N 1
ATOM 738 C CA . GLN A 1 91 ? 0.005 -12.548 1.114 1.00 89.25 91 GLN A CA 1
ATOM 739 C C . GLN A 1 91 ? -1.052 -11.908 0.207 1.00 89.25 91 GLN A C 1
ATOM 741 O O . GLN A 1 91 ? -0.726 -11.556 -0.925 1.00 89.25 91 GLN A O 1
ATOM 746 N N . TYR A 1 92 ? -2.262 -11.667 0.721 1.00 90.94 92 TYR A N 1
ATOM 747 C CA . TYR A 1 92 ? -3.352 -11.058 -0.050 1.00 90.94 92 TYR A CA 1
ATOM 748 C C . TYR A 1 92 ? -3.009 -9.636 -0.515 1.00 90.94 92 TYR A C 1
ATOM 750 O O . TYR A 1 92 ? -3.192 -9.298 -1.683 1.00 90.94 92 TYR A O 1
ATOM 758 N N . ILE A 1 93 ? -2.436 -8.812 0.368 1.00 90.81 93 ILE A N 1
ATOM 759 C CA . ILE A 1 93 ? -2.012 -7.443 0.040 1.00 90.81 93 ILE A CA 1
ATOM 760 C C . ILE A 1 93 ? -0.889 -7.448 -1.009 1.00 90.81 93 ILE A C 1
ATOM 762 O O . ILE A 1 93 ? -0.949 -6.689 -1.977 1.00 90.81 93 ILE A O 1
ATOM 766 N N . SER A 1 94 ? 0.120 -8.314 -0.855 1.00 88.62 94 SER A N 1
ATOM 767 C CA . SER A 1 94 ? 1.231 -8.412 -1.816 1.00 88.62 94 SER A CA 1
ATOM 768 C C . SER A 1 94 ? 0.743 -8.867 -3.187 1.00 88.62 94 SER A C 1
ATOM 770 O O . SER A 1 94 ? 1.180 -8.331 -4.203 1.00 88.62 94 SER A O 1
ATOM 772 N N . GLN A 1 95 ? -0.180 -9.829 -3.223 1.00 89.19 95 GLN A N 1
ATOM 773 C CA . GLN A 1 95 ? -0.788 -10.303 -4.461 1.00 89.19 95 GLN A CA 1
ATOM 774 C C . GLN A 1 95 ? -1.608 -9.204 -5.143 1.00 89.19 95 GLN A C 1
ATOM 776 O O . GLN A 1 95 ? -1.462 -9.006 -6.348 1.00 89.19 95 GLN A O 1
ATOM 781 N N . ALA A 1 96 ? -2.405 -8.445 -4.384 1.00 90.75 96 ALA A N 1
ATOM 782 C CA . ALA A 1 96 ? -3.185 -7.332 -4.919 1.00 90.75 96 ALA A CA 1
ATOM 783 C C . ALA A 1 96 ? -2.290 -6.251 -5.547 1.00 90.75 96 ALA A C 1
ATOM 785 O O . ALA A 1 96 ? -2.548 -5.796 -6.660 1.00 90.75 96 ALA A O 1
ATOM 786 N N . LEU A 1 97 ? -1.201 -5.881 -4.864 1.00 89.06 97 LEU A N 1
ATOM 787 C CA . LEU A 1 97 ? -0.215 -4.930 -5.385 1.00 89.06 97 LEU A CA 1
ATOM 788 C C . LEU A 1 97 ? 0.521 -5.477 -6.613 1.00 89.06 97 LEU A C 1
ATOM 790 O O . LEU A 1 97 ? 0.769 -4.731 -7.559 1.00 89.06 97 LEU A O 1
ATOM 794 N N . HIS A 1 98 ? 0.858 -6.769 -6.621 1.00 86.88 98 HIS A N 1
ATOM 795 C CA . HIS A 1 98 ? 1.511 -7.399 -7.762 1.00 86.88 98 HIS A CA 1
ATOM 796 C C . HIS A 1 98 ? 0.615 -7.377 -9.002 1.00 86.88 98 HIS A C 1
ATOM 798 O O . HIS A 1 98 ? 1.047 -6.903 -10.048 1.00 86.88 98 HIS A O 1
ATOM 804 N N . GLU A 1 99 ? -0.636 -7.825 -8.885 1.00 89.56 99 GLU A N 1
ATOM 805 C CA . GLU A 1 99 ? -1.587 -7.826 -10.003 1.00 89.56 99 GLU A CA 1
ATOM 806 C C . GLU A 1 99 ? -1.943 -6.404 -10.463 1.00 89.56 99 GLU A C 1
ATOM 808 O O . GLU A 1 99 ? -2.143 -6.187 -11.655 1.00 89.56 99 GLU A O 1
ATOM 813 N N . TRP A 1 100 ? -1.930 -5.416 -9.563 1.00 90.62 100 TRP A N 1
ATOM 814 C CA . TRP A 1 100 ? -2.102 -4.008 -9.930 1.00 90.62 100 TRP A CA 1
ATOM 815 C C . TRP A 1 100 ? -0.959 -3.468 -10.808 1.00 90.62 100 TRP A C 1
ATOM 817 O O . TRP A 1 100 ? -1.213 -2.754 -11.777 1.00 90.62 100 TRP A O 1
ATOM 827 N N . VAL A 1 101 ? 0.296 -3.813 -10.498 1.00 85.56 101 VAL A N 1
ATOM 828 C CA . VAL A 1 101 ? 1.486 -3.315 -11.224 1.00 85.56 101 VAL A CA 1
ATOM 829 C C . VAL A 1 101 ? 1.835 -4.188 -12.438 1.00 85.56 101 VAL A C 1
ATOM 831 O O . VAL A 1 101 ? 2.508 -3.744 -13.369 1.00 85.56 101 VAL A O 1
ATOM 834 N N . LYS A 1 102 ? 1.346 -5.428 -12.482 1.00 84.44 102 LYS A N 1
ATOM 835 C CA . LYS A 1 102 ? 1.625 -6.404 -13.542 1.00 84.44 102 LYS A CA 1
ATOM 836 C C . LYS A 1 102 ? 1.384 -5.893 -14.970 1.00 84.44 102 LYS A C 1
ATOM 838 O O . LYS A 1 102 ? 2.275 -6.110 -15.788 1.00 84.44 102 LYS A O 1
ATOM 843 N N . PRO A 1 103 ? 0.297 -5.165 -15.304 1.00 85.50 103 PRO A N 1
ATOM 844 C CA . PRO A 1 103 ? 0.116 -4.633 -16.657 1.00 85.50 103 PRO A CA 1
ATOM 845 C C . PRO A 1 103 ? 1.226 -3.658 -17.076 1.00 85.50 103 PRO A C 1
ATOM 847 O O . PRO A 1 103 ? 1.637 -3.637 -18.235 1.00 85.50 103 PRO A O 1
ATOM 850 N N . GLU A 1 104 ? 1.737 -2.860 -16.134 1.00 82.19 104 GLU A N 1
ATOM 851 C CA . GLU A 1 104 ? 2.859 -1.948 -16.371 1.00 82.19 104 GLU A CA 1
ATOM 852 C C . GLU A 1 104 ? 4.153 -2.738 -16.608 1.00 82.19 104 GLU A C 1
ATOM 854 O O . GLU A 1 104 ? 4.868 -2.478 -17.576 1.00 82.19 104 GLU A O 1
ATOM 859 N N . MET A 1 105 ? 4.407 -3.769 -15.794 1.00 77.00 105 MET A N 1
ATOM 860 C CA . MET A 1 105 ? 5.567 -4.653 -15.957 1.00 77.00 105 MET A CA 1
ATOM 861 C C . MET A 1 105 ? 5.544 -5.415 -17.285 1.00 77.00 105 MET A C 1
ATOM 863 O O . MET A 1 105 ? 6.570 -5.526 -17.953 1.00 77.00 105 MET A O 1
ATOM 867 N N . GLU A 1 106 ? 4.385 -5.933 -17.689 1.00 84.25 106 GLU A N 1
ATOM 868 C CA . GLU A 1 106 ? 4.221 -6.660 -18.950 1.00 84.25 106 GLU A CA 1
ATOM 869 C C . GLU A 1 106 ? 4.432 -5.748 -20.160 1.00 84.25 106 GLU A C 1
ATOM 871 O O . GLU A 1 106 ? 5.049 -6.168 -21.141 1.00 84.25 106 GLU A O 1
ATOM 876 N N . LYS A 1 107 ? 3.986 -4.488 -20.077 1.00 82.88 107 LYS A N 1
ATOM 877 C CA . LYS A 1 107 ? 4.241 -3.484 -21.111 1.00 82.88 107 LYS A CA 1
ATOM 878 C C . LYS A 1 107 ? 5.734 -3.189 -21.248 1.00 82.88 107 LYS A C 1
ATOM 880 O O . LYS A 1 107 ? 6.259 -3.263 -22.355 1.00 82.88 107 LYS A O 1
ATOM 885 N N . VAL A 1 108 ? 6.425 -2.936 -20.134 1.00 78.81 108 VAL A N 1
ATOM 886 C CA . VAL A 1 108 ? 7.881 -2.708 -20.129 1.00 78.81 108 VAL A CA 1
ATOM 887 C C . VAL A 1 108 ? 8.619 -3.924 -20.700 1.00 78.81 108 VAL A C 1
ATOM 889 O O . VAL A 1 108 ? 9.463 -3.774 -21.578 1.00 78.81 108 VAL A O 1
ATOM 892 N N . ALA A 1 109 ? 8.235 -5.140 -20.305 1.00 75.50 109 ALA A N 1
ATOM 893 C CA . ALA A 1 109 ? 8.835 -6.367 -20.825 1.00 75.50 109 ALA A CA 1
ATOM 894 C C . ALA A 1 109 ? 8.566 -6.589 -22.327 1.00 75.50 109 ALA A C 1
ATOM 896 O O . ALA A 1 109 ? 9.395 -7.170 -23.033 1.00 75.50 109 ALA A O 1
ATOM 897 N N . ALA A 1 110 ? 7.403 -6.172 -22.836 1.00 82.88 110 ALA A N 1
ATOM 898 C CA . ALA A 1 110 ? 7.092 -6.228 -24.262 1.00 82.88 110 ALA A CA 1
ATOM 899 C C . ALA A 1 110 ? 7.936 -5.221 -25.059 1.00 82.88 110 ALA A C 1
ATOM 901 O O . ALA A 1 110 ? 8.497 -5.589 -26.094 1.00 82.88 110 ALA A O 1
ATOM 902 N N . ASP A 1 111 ? 8.085 -3.997 -24.547 1.00 77.94 111 ASP A N 1
ATOM 903 C CA . ASP A 1 111 ? 8.916 -2.948 -25.145 1.00 77.94 111 ASP A CA 1
ATOM 904 C C . ASP A 1 111 ? 10.406 -3.354 -25.155 1.00 77.94 111 ASP A C 1
ATOM 906 O O . ASP A 1 111 ? 11.096 -3.191 -26.165 1.00 77.94 111 ASP A O 1
ATOM 910 N N . GLU A 1 112 ? 10.893 -3.986 -24.081 1.00 77.38 112 GLU A N 1
ATOM 911 C CA . GLU A 1 112 ? 12.246 -4.554 -23.992 1.00 77.38 112 GLU A CA 1
ATOM 912 C C . GLU A 1 112 ? 12.485 -5.650 -25.036 1.00 77.38 112 GLU A C 1
ATOM 914 O O . GLU A 1 112 ? 13.513 -5.653 -25.715 1.00 77.38 112 GLU A O 1
ATOM 919 N N . LYS A 1 113 ? 11.523 -6.564 -25.218 1.00 75.00 113 LYS A N 1
ATOM 920 C CA . LYS A 1 113 ? 11.607 -7.641 -26.222 1.00 75.00 113 LYS A CA 1
ATOM 921 C C . LYS A 1 113 ? 11.527 -7.128 -27.659 1.00 75.00 113 LYS A C 1
ATOM 923 O O . LYS A 1 113 ? 12.087 -7.760 -28.552 1.00 75.00 113 LYS A O 1
ATOM 928 N N . ALA A 1 114 ? 10.823 -6.022 -27.888 1.00 80.81 114 ALA A N 1
ATOM 929 C CA . ALA A 1 114 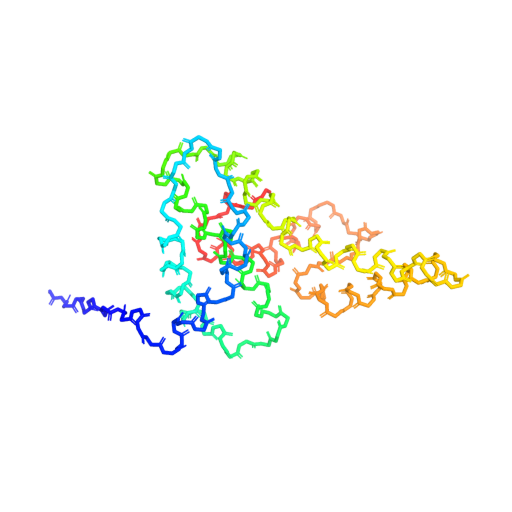? 10.715 -5.384 -29.197 1.00 80.81 114 ALA A CA 1
ATOM 930 C C . ALA A 1 114 ? 11.952 -4.535 -29.553 1.00 80.81 114 ALA A C 1
ATOM 932 O O . ALA A 1 114 ? 12.144 -4.185 -30.722 1.00 80.81 114 ALA A O 1
ATOM 933 N N . SER A 1 115 ? 12.799 -4.210 -28.570 1.00 80.19 115 SER A N 1
ATOM 934 C CA . SER A 1 115 ? 14.037 -3.463 -28.782 1.00 80.19 115 SER A CA 1
ATOM 935 C C . SER A 1 115 ? 15.052 -4.255 -29.611 1.00 80.19 115 SER A C 1
ATOM 937 O O . SER A 1 115 ? 15.187 -5.472 -29.502 1.00 80.19 115 SER A O 1
ATOM 939 N N . 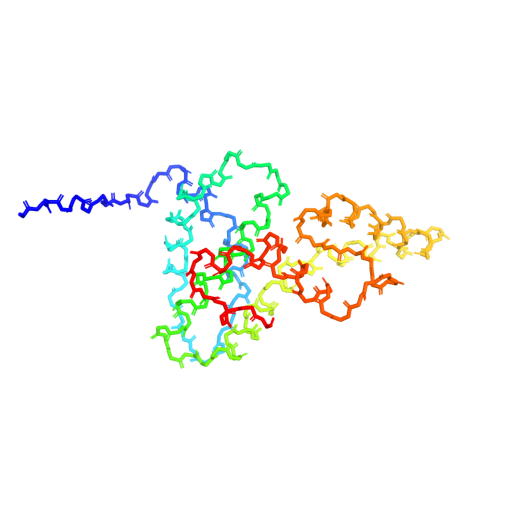LYS A 1 116 ? 15.844 -3.531 -30.410 1.00 79.25 116 LYS A N 1
ATOM 940 C CA . LYS A 1 116 ? 16.988 -4.099 -31.144 1.00 79.25 116 LYS A CA 1
ATOM 941 C C . LYS A 1 116 ? 18.072 -4.657 -30.215 1.00 79.25 116 LYS A C 1
ATOM 943 O O . LYS A 1 116 ? 18.834 -5.517 -30.644 1.00 79.25 116 LYS A O 1
ATOM 948 N N . ASP A 1 117 ? 18.141 -4.155 -28.984 1.00 80.94 117 ASP A N 1
ATOM 949 C CA . ASP A 1 117 ? 19.027 -4.638 -27.924 1.00 80.94 117 ASP A CA 1
ATOM 950 C C . ASP A 1 117 ? 18.226 -4.744 -26.611 1.00 80.94 117 ASP A C 1
ATOM 952 O O . ASP A 1 117 ? 18.064 -3.745 -25.899 1.00 80.94 117 ASP A O 1
ATOM 956 N N . PRO A 1 118 ? 17.674 -5.934 -26.313 1.00 76.88 118 PRO A N 1
ATOM 957 C CA . PRO A 1 118 ? 16.837 -6.149 -25.135 1.00 76.88 118 PRO A CA 1
ATOM 958 C C . PRO A 1 118 ? 17.577 -5.950 -23.810 1.00 76.88 118 PRO A C 1
ATOM 960 O O . PRO A 1 118 ? 16.995 -5.441 -22.858 1.00 76.88 118 PRO A O 1
ATOM 963 N N . PHE A 1 119 ? 18.868 -6.303 -23.741 1.00 75.00 119 PHE A N 1
ATOM 964 C CA . PHE A 1 119 ? 19.657 -6.129 -22.517 1.00 75.00 119 PHE A CA 1
ATOM 965 C C . PHE A 1 119 ? 19.895 -4.655 -22.221 1.00 75.00 119 PHE A C 1
ATOM 967 O O . PHE A 1 119 ? 19.759 -4.227 -21.077 1.00 75.00 119 PHE A O 1
ATOM 974 N N . LYS A 1 120 ? 20.223 -3.866 -23.247 1.00 78.19 120 LYS A N 1
ATOM 975 C CA . LYS A 1 120 ? 20.407 -2.428 -23.071 1.00 78.19 120 LYS A CA 1
ATOM 976 C C . LYS A 1 120 ? 19.093 -1.722 -22.727 1.00 78.19 120 LYS A C 1
ATOM 978 O O . LYS A 1 120 ? 19.082 -0.905 -21.815 1.00 78.19 120 LYS A O 1
ATOM 983 N N . ALA A 1 121 ? 17.991 -2.089 -23.384 1.00 74.06 121 ALA A N 1
ATOM 984 C CA . ALA A 1 121 ? 16.667 -1.550 -23.071 1.00 74.06 121 ALA A CA 1
ATOM 985 C C . ALA A 1 121 ? 16.235 -1.854 -21.628 1.00 74.06 121 ALA A C 1
ATOM 987 O O . ALA A 1 121 ? 15.730 -0.958 -20.960 1.00 74.06 121 ALA A O 1
ATOM 988 N N . PHE A 1 122 ? 16.501 -3.068 -21.134 1.00 75.25 122 PHE A N 1
ATOM 989 C CA . PHE A 1 122 ? 16.265 -3.445 -19.738 1.00 75.25 122 PHE A CA 1
ATOM 990 C C . PHE A 1 122 ? 17.113 -2.630 -18.752 1.00 75.25 122 PHE A C 1
ATOM 992 O O . PHE A 1 122 ? 16.625 -2.199 -17.708 1.00 75.25 122 PHE A O 1
ATOM 999 N N . VAL A 1 123 ? 18.398 -2.419 -19.057 1.00 72.81 123 VAL A N 1
ATOM 1000 C CA . VAL A 1 123 ? 19.280 -1.626 -18.188 1.00 72.81 123 VAL A CA 1
ATOM 1001 C C . VAL A 1 123 ? 18.805 -0.176 -18.136 1.00 72.81 123 VAL A C 1
ATOM 1003 O O . VAL A 1 123 ? 18.683 0.364 -17.041 1.00 72.81 123 VAL A O 1
ATOM 1006 N N . ASP A 1 124 ? 18.489 0.427 -19.281 1.00 74.94 124 ASP A N 1
ATOM 1007 C CA . ASP A 1 124 ? 18.052 1.822 -19.366 1.00 74.94 124 ASP A CA 1
ATOM 1008 C C . ASP A 1 124 ? 16.663 2.028 -18.715 1.00 74.94 124 ASP A C 1
ATOM 1010 O O . ASP A 1 124 ? 16.467 3.002 -17.982 1.00 74.94 124 ASP A O 1
ATOM 1014 N N . SER A 1 125 ? 15.718 1.091 -18.902 1.00 69.12 125 SER A N 1
ATOM 1015 C CA . SER A 1 125 ? 14.387 1.116 -18.263 1.00 69.12 125 SER A CA 1
ATOM 1016 C C . SER A 1 125 ? 14.489 0.984 -16.740 1.00 69.12 125 SER A C 1
ATOM 1018 O O . SER A 1 125 ? 13.896 1.764 -15.990 1.00 69.12 125 SER A O 1
ATOM 1020 N N . SER A 1 126 ? 15.294 0.030 -16.270 1.00 63.72 126 SER A N 1
ATOM 1021 C CA . SER A 1 126 ? 15.494 -0.237 -14.848 1.00 63.72 126 SER A CA 1
ATOM 1022 C C . SER A 1 126 ? 16.204 0.922 -14.151 1.00 63.72 126 SER A C 1
ATOM 1024 O O . SER A 1 126 ? 15.818 1.291 -13.042 1.00 63.72 126 SER A O 1
ATOM 1026 N N . HIS A 1 127 ? 17.204 1.533 -14.798 1.00 60.19 127 HIS A N 1
ATOM 1027 C CA . HIS A 1 127 ? 17.900 2.704 -14.257 1.00 60.19 127 HIS A CA 1
ATOM 1028 C C . HIS A 1 127 ? 16.952 3.899 -14.120 1.00 60.19 127 HIS A C 1
ATOM 1030 O O . HIS A 1 127 ? 16.888 4.510 -13.057 1.00 60.19 127 HIS A O 1
ATOM 1036 N N . GLY A 1 128 ? 16.163 4.186 -15.162 1.00 60.09 128 GLY A N 1
ATOM 1037 C CA . GLY A 1 128 ? 15.201 5.288 -15.146 1.00 60.09 128 GLY A CA 1
ATOM 1038 C C . GLY A 1 128 ? 14.118 5.127 -14.076 1.00 60.09 128 GLY A C 1
ATOM 1039 O O . GLY A 1 128 ? 13.740 6.109 -13.438 1.00 60.09 128 GLY A O 1
ATOM 1040 N N . ASN A 1 129 ? 13.650 3.901 -13.830 1.00 57.06 129 ASN A N 1
ATOM 1041 C CA . ASN A 1 129 ? 12.689 3.613 -12.762 1.00 57.06 129 ASN A CA 1
ATOM 1042 C C . ASN A 1 129 ? 13.303 3.764 -11.362 1.00 57.06 129 ASN A C 1
ATOM 1044 O O . ASN A 1 129 ? 12.661 4.313 -10.465 1.00 57.06 129 ASN A O 1
ATOM 1048 N N . LEU A 1 130 ? 14.548 3.317 -11.174 1.00 52.88 130 LEU A N 1
ATOM 1049 C CA . LEU A 1 130 ? 15.266 3.473 -9.907 1.00 52.88 130 LEU A CA 1
ATOM 1050 C C . LEU A 1 130 ? 15.555 4.943 -9.585 1.00 52.88 130 LEU A C 1
ATOM 1052 O O . LEU A 1 130 ? 15.382 5.352 -8.444 1.00 52.88 130 LEU A O 1
ATOM 1056 N N . GLU A 1 131 ? 15.941 5.755 -10.570 1.00 51.53 131 GLU A N 1
ATOM 1057 C CA . GLU A 1 131 ? 16.243 7.171 -10.334 1.00 51.53 131 GLU A CA 1
ATOM 1058 C C . GLU A 1 131 ? 14.991 8.043 -10.138 1.00 51.53 131 GLU A C 1
ATOM 1060 O O . GLU A 1 131 ? 15.028 8.968 -9.328 1.00 51.53 131 GLU A O 1
ATOM 1065 N N . ASN A 1 132 ? 13.881 7.752 -10.835 1.00 53.16 132 ASN A N 1
ATOM 1066 C CA . ASN A 1 132 ? 12.695 8.624 -10.840 1.00 53.16 132 ASN A CA 1
ATOM 1067 C C . ASN A 1 132 ? 11.563 8.195 -9.889 1.00 53.16 132 ASN A C 1
ATOM 1069 O O . ASN A 1 132 ? 10.807 9.054 -9.440 1.00 53.16 132 ASN A O 1
ATOM 1073 N N . VAL A 1 133 ? 11.399 6.895 -9.607 1.00 50.16 133 VAL A N 1
ATOM 1074 C CA . VAL A 1 133 ? 10.276 6.363 -8.797 1.00 50.16 133 VAL A CA 1
ATOM 1075 C C . VAL A 1 133 ? 10.742 5.877 -7.425 1.00 50.16 133 VAL A C 1
ATOM 1077 O O . VAL A 1 133 ? 10.010 5.991 -6.445 1.00 50.16 133 VAL A O 1
ATOM 1080 N N . PHE A 1 134 ? 11.969 5.363 -7.351 1.00 50.19 134 PHE A N 1
ATOM 1081 C CA . PHE A 1 134 ? 12.615 4.904 -6.121 1.00 50.19 134 PHE A CA 1
ATOM 1082 C C . PHE A 1 134 ? 13.816 5.783 -5.782 1.00 50.19 134 PHE A C 1
ATOM 1084 O O . PHE A 1 134 ? 14.882 5.277 -5.427 1.00 50.19 134 PHE A O 1
ATOM 1091 N N . SER A 1 135 ? 13.656 7.102 -5.930 1.00 49.12 135 SER A N 1
ATOM 1092 C CA . SER A 1 135 ? 14.715 8.045 -5.594 1.00 49.12 135 SER A CA 1
ATOM 1093 C C . SER A 1 135 ? 15.183 7.815 -4.148 1.00 49.12 135 SER A C 1
ATOM 1095 O O . SER A 1 135 ? 14.460 7.307 -3.289 1.00 49.12 135 SER A O 1
ATOM 1097 N N . TRP A 1 136 ? 16.447 8.145 -3.894 1.00 49.84 136 TRP A N 1
ATOM 1098 C CA . TRP A 1 136 ? 17.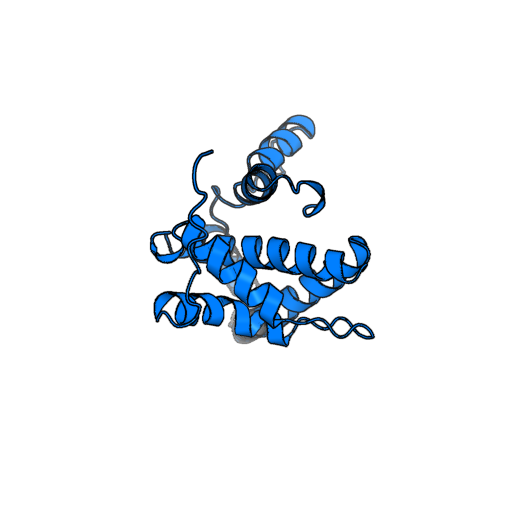221 7.794 -2.698 1.00 49.84 136 TRP A CA 1
ATOM 1099 C C . TRP A 1 136 ? 16.575 8.161 -1.346 1.00 49.84 136 TRP A C 1
ATOM 1101 O O . TRP A 1 136 ? 16.997 7.638 -0.314 1.00 49.84 136 TRP A O 1
ATOM 1111 N N . GLU A 1 137 ? 15.571 9.042 -1.345 1.00 50.03 137 GLU A N 1
ATOM 1112 C CA . GLU A 1 137 ? 14.777 9.438 -0.176 1.00 50.03 137 GLU A CA 1
ATOM 1113 C C . GLU A 1 137 ? 13.737 8.374 0.233 1.00 50.03 137 GLU A C 1
ATOM 1115 O O . GLU A 1 137 ? 13.342 8.312 1.399 1.00 50.03 137 GLU A O 1
ATOM 1120 N N . HIS A 1 138 ? 13.342 7.483 -0.685 1.00 49.94 138 HIS A N 1
ATOM 1121 C CA . HIS A 1 138 ? 12.262 6.514 -0.474 1.00 49.94 138 HIS A CA 1
ATOM 1122 C C . HIS A 1 138 ? 12.740 5.066 -0.322 1.00 49.94 138 HIS A C 1
ATOM 1124 O O . HIS A 1 138 ? 12.218 4.357 0.538 1.00 49.94 138 HIS A O 1
ATOM 1130 N N . PHE A 1 139 ? 13.758 4.630 -1.072 1.00 51.44 139 PHE A N 1
ATOM 1131 C CA . PHE A 1 139 ? 14.423 3.328 -0.906 1.00 51.44 139 PHE A CA 1
ATOM 1132 C C . PHE A 1 139 ? 15.902 3.446 -1.309 1.00 51.44 139 PHE A C 1
ATOM 1134 O O . PHE A 1 139 ? 16.226 3.877 -2.407 1.00 51.44 139 PHE A O 1
ATOM 1141 N N . MET A 1 140 ? 16.829 3.088 -0.419 1.00 50.34 140 MET A N 1
ATOM 1142 C CA . MET A 1 140 ? 18.261 3.350 -0.618 1.00 50.34 140 MET A CA 1
ATOM 1143 C C . MET A 1 140 ? 18.983 2.176 -1.316 1.00 50.34 140 MET A C 1
ATOM 1145 O O . MET A 1 140 ? 18.897 1.055 -0.806 1.00 50.34 140 MET A O 1
ATOM 1149 N N . PRO A 1 141 ? 19.797 2.397 -2.371 1.00 48.91 141 PRO A N 1
ATOM 1150 C CA . PRO A 1 141 ? 20.714 1.382 -2.881 1.00 48.91 141 PRO A CA 1
ATOM 1151 C C . PRO A 1 141 ? 22.187 1.796 -2.714 1.00 48.91 141 PRO A C 1
ATOM 1153 O O . PRO A 1 141 ? 22.728 2.539 -3.520 1.00 48.91 141 PRO A O 1
ATOM 1156 N N . ASP A 1 142 ? 22.887 1.234 -1.721 1.00 43.38 142 ASP A N 1
ATOM 1157 C CA . ASP A 1 142 ? 24.306 0.881 -1.913 1.00 43.38 142 ASP A CA 1
ATOM 1158 C C . ASP A 1 142 ? 24.704 -0.286 -0.993 1.00 43.38 142 ASP A C 1
ATOM 1160 O O . ASP A 1 142 ? 25.303 -0.130 0.073 1.00 43.38 142 ASP A O 1
ATOM 1164 N N . ILE A 1 143 ? 24.329 -1.499 -1.407 1.00 48.66 143 ILE A N 1
ATOM 1165 C CA . ILE A 1 143 ? 24.599 -2.758 -0.688 1.00 48.66 143 ILE A CA 1
ATOM 1166 C C . ILE A 1 143 ? 26.117 -3.029 -0.607 1.00 48.66 143 ILE A C 1
ATOM 1168 O O . ILE A 1 143 ? 26.581 -3.794 0.233 1.00 48.66 143 ILE A O 1
ATOM 1172 N N . LYS A 1 144 ? 26.929 -2.380 -1.457 1.00 47.88 144 LYS A N 1
ATOM 1173 C CA . LYS A 1 144 ? 28.361 -2.681 -1.597 1.00 47.88 144 LYS A CA 1
ATOM 1174 C C . LYS A 1 144 ? 29.273 -1.988 -0.576 1.00 47.88 144 LYS A C 1
ATOM 1176 O O . LYS A 1 144 ? 30.469 -2.274 -0.585 1.00 47.88 144 LYS A O 1
ATOM 1181 N N . LYS A 1 145 ? 28.765 -1.097 0.289 1.00 48.09 145 LYS A N 1
ATOM 1182 C CA . LYS A 1 145 ? 29.614 -0.273 1.182 1.00 48.09 145 LYS A CA 1
ATOM 1183 C C . LYS A 1 145 ? 29.187 -0.185 2.649 1.00 48.09 145 LYS A C 1
ATOM 1185 O O . LYS A 1 145 ? 29.855 0.508 3.410 1.00 48.09 145 LYS A O 1
ATOM 1190 N N . VAL A 1 146 ? 28.105 -0.839 3.064 1.00 49.53 146 VAL A N 1
ATOM 1191 C CA . VAL A 1 146 ? 27.472 -0.558 4.363 1.00 49.53 146 VAL A CA 1
ATOM 1192 C C . VAL A 1 146 ? 27.456 -1.810 5.243 1.00 49.53 146 VAL A C 1
ATOM 1194 O O . VAL A 1 146 ? 27.068 -2.883 4.789 1.00 49.53 146 VAL A O 1
ATOM 1197 N N . SER A 1 147 ? 27.896 -1.679 6.499 1.00 56.25 147 SER A N 1
ATOM 1198 C CA . SER A 1 147 ? 27.848 -2.771 7.486 1.00 56.25 147 SER A CA 1
ATOM 1199 C C . SER A 1 147 ? 26.400 -3.156 7.827 1.00 56.25 147 SER A C 1
ATOM 1201 O O . SER A 1 147 ? 25.507 -2.319 7.739 1.00 56.25 147 SER A O 1
ATOM 1203 N N . GLU A 1 148 ? 26.144 -4.395 8.255 1.00 57.19 148 GLU A N 1
ATOM 1204 C CA . GLU A 1 148 ? 24.789 -4.895 8.569 1.00 57.19 148 GLU A CA 1
ATOM 1205 C C . GLU A 1 148 ? 24.036 -4.008 9.584 1.00 57.19 148 GLU A C 1
ATOM 1207 O O . GLU A 1 148 ? 22.847 -3.726 9.435 1.00 57.19 148 GLU A O 1
ATOM 1212 N N . THR A 1 149 ? 24.746 -3.475 10.580 1.00 62.22 149 THR A N 1
ATOM 1213 C CA . THR A 1 149 ? 24.205 -2.537 11.577 1.00 62.22 149 THR A CA 1
ATOM 1214 C C . THR A 1 149 ? 23.765 -1.213 10.953 1.00 62.22 149 THR A C 1
ATOM 1216 O O . THR A 1 149 ? 22.733 -0.644 11.307 1.00 62.22 149 THR A O 1
ATOM 1219 N N . GLU A 1 150 ? 24.553 -0.714 10.012 1.00 56.75 150 GLU A N 1
ATOM 1220 C CA . GLU A 1 150 ? 24.343 0.569 9.355 1.00 56.75 150 GLU A CA 1
ATOM 1221 C C . GLU A 1 150 ? 23.296 0.451 8.234 1.00 56.75 150 GLU A C 1
ATOM 1223 O O . GLU A 1 150 ? 22.538 1.388 7.995 1.00 56.75 150 GLU A O 1
ATOM 1228 N N . LEU A 1 151 ? 23.166 -0.735 7.632 1.00 56.12 151 LEU A N 1
ATOM 1229 C CA . LEU A 1 151 ? 22.077 -1.113 6.737 1.00 56.12 151 LEU A CA 1
ATOM 1230 C C . LEU A 1 151 ? 20.746 -1.126 7.504 1.00 56.12 151 LEU A C 1
ATOM 1232 O O . LEU A 1 151 ? 19.809 -0.444 7.107 1.00 56.12 151 LEU A O 1
ATOM 1236 N N . ASN A 1 152 ? 20.692 -1.800 8.658 1.00 59.94 152 ASN A N 1
ATOM 1237 C CA . ASN A 1 152 ? 19.514 -1.832 9.533 1.00 59.94 152 ASN A CA 1
ATOM 1238 C C . ASN A 1 152 ? 19.113 -0.439 10.046 1.00 59.94 152 ASN A C 1
ATOM 1240 O O . ASN A 1 152 ? 17.930 -0.109 10.107 1.00 59.94 152 ASN A O 1
ATOM 1244 N N . PHE A 1 153 ? 20.085 0.405 10.403 1.00 59.28 153 PHE A N 1
ATOM 1245 C CA . PHE A 1 153 ? 19.817 1.787 10.808 1.00 59.28 153 PHE A CA 1
ATOM 1246 C C . PHE A 1 153 ? 19.230 2.621 9.664 1.00 59.28 153 PHE A C 1
ATOM 1248 O O . PHE A 1 153 ? 18.305 3.400 9.882 1.00 59.28 153 PHE A O 1
ATOM 1255 N N . LYS A 1 154 ? 19.743 2.446 8.443 1.00 56.06 154 LYS A N 1
ATOM 1256 C CA . LYS A 1 154 ? 19.254 3.154 7.256 1.00 56.06 154 LYS A CA 1
ATOM 1257 C C . LYS A 1 154 ? 17.891 2.639 6.791 1.00 56.06 154 LYS A C 1
ATOM 1259 O O . LYS A 1 154 ? 17.060 3.456 6.423 1.00 56.06 154 LYS A O 1
ATOM 1264 N N . PHE A 1 155 ? 17.611 1.339 6.909 1.00 56.59 155 PHE A N 1
ATOM 1265 C CA . PHE A 1 155 ? 16.270 0.780 6.691 1.00 56.59 155 PHE A CA 1
ATOM 1266 C C . PHE A 1 155 ? 15.242 1.357 7.665 1.00 56.59 155 PHE A C 1
ATOM 1268 O O . PHE A 1 155 ? 14.151 1.715 7.251 1.00 56.59 155 PHE A O 1
ATOM 1275 N N . LYS A 1 156 ? 15.598 1.553 8.940 1.00 58.88 156 LYS A N 1
ATOM 1276 C CA . LYS A 1 156 ? 14.714 2.223 9.914 1.00 58.88 156 LYS A CA 1
ATOM 1277 C C . LYS A 1 156 ? 14.466 3.708 9.621 1.00 58.88 156 LYS A C 1
ATOM 1279 O O . LYS A 1 156 ? 13.536 4.269 10.185 1.00 58.88 156 LYS A O 1
ATOM 1284 N N . LYS A 1 157 ? 15.307 4.327 8.789 1.00 59.97 157 LYS A N 1
ATOM 1285 C CA . LYS A 1 157 ? 15.207 5.725 8.348 1.00 59.97 157 LYS A CA 1
ATOM 1286 C C . LYS A 1 157 ? 14.662 5.878 6.928 1.00 59.97 157 LYS A C 1
ATOM 1288 O O . LYS A 1 157 ? 14.622 6.996 6.425 1.00 59.97 157 LYS A O 1
ATOM 1293 N N . CYS A 1 158 ? 14.305 4.788 6.242 1.00 67.44 158 CYS A N 1
ATOM 1294 C CA . CYS A 1 158 ? 13.657 4.938 4.946 1.00 67.44 158 CYS A CA 1
ATOM 1295 C C . CYS A 1 158 ? 12.245 5.487 5.163 1.00 67.44 158 CYS A C 1
ATOM 1297 O O . CYS A 1 158 ? 11.569 5.113 6.125 1.00 67.44 158 CYS A O 1
ATOM 1299 N N . TRP A 1 159 ? 11.800 6.361 4.259 1.00 71.31 159 TRP A N 1
ATOM 1300 C CA . TRP A 1 159 ? 10.496 7.018 4.352 1.00 71.31 159 TRP A CA 1
ATOM 1301 C C . TRP A 1 159 ? 9.355 6.014 4.579 1.00 71.31 159 TRP A C 1
ATOM 1303 O O . TRP A 1 159 ? 8.457 6.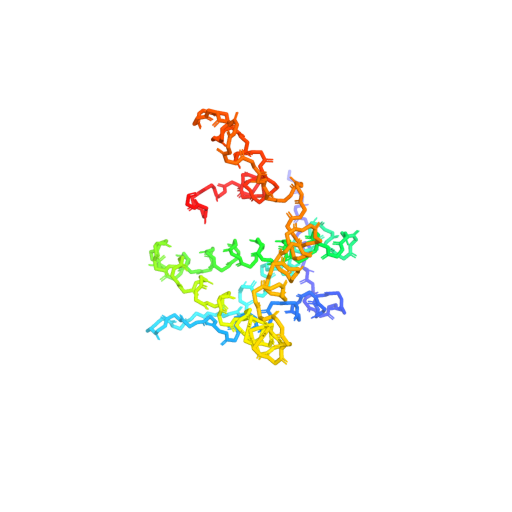243 5.387 1.00 71.31 159 TRP A O 1
ATOM 1313 N N . PHE A 1 160 ? 9.441 4.854 3.922 1.00 69.69 160 PHE A N 1
ATOM 1314 C CA . PHE A 1 160 ? 8.457 3.788 4.053 1.00 69.69 160 PHE A CA 1
ATOM 1315 C C . PHE A 1 160 ? 8.435 3.183 5.463 1.00 69.69 160 PHE A C 1
ATOM 1317 O O . PHE A 1 160 ? 7.362 2.998 6.015 1.00 69.69 160 PHE A O 1
ATOM 1324 N N . ALA A 1 161 ? 9.585 2.932 6.097 1.00 68.75 161 ALA A N 1
ATOM 1325 C CA . ALA A 1 161 ? 9.629 2.437 7.475 1.00 68.75 161 ALA A CA 1
ATOM 1326 C C . ALA A 1 161 ? 9.166 3.494 8.485 1.00 68.75 161 ALA A C 1
ATOM 1328 O O . ALA A 1 161 ? 8.391 3.192 9.395 1.00 68.75 161 ALA A O 1
ATOM 1329 N N . GLU A 1 162 ? 9.591 4.745 8.301 1.00 74.50 162 GLU A N 1
ATOM 1330 C CA . GLU A 1 162 ? 9.168 5.862 9.146 1.00 74.50 162 GLU A CA 1
ATOM 1331 C C . GLU A 1 162 ? 7.653 6.077 9.088 1.00 74.50 162 GLU A C 1
ATOM 1333 O O . GLU A 1 162 ? 7.044 6.391 10.111 1.00 74.50 162 GLU A O 1
ATOM 1338 N N . PHE A 1 163 ? 7.024 5.840 7.932 1.00 80.19 163 PHE A N 1
ATOM 1339 C CA . PHE A 1 163 ? 5.574 5.898 7.776 1.00 80.19 163 PHE A CA 1
ATOM 1340 C C . PHE A 1 163 ? 4.857 4.995 8.790 1.00 80.19 163 PHE A C 1
ATOM 1342 O O . PHE A 1 163 ? 4.101 5.486 9.626 1.00 80.19 163 PHE A O 1
ATOM 1349 N N . PHE A 1 164 ? 5.133 3.690 8.804 1.00 79.00 164 PHE A N 1
ATOM 1350 C CA . PHE A 1 164 ? 4.428 2.776 9.712 1.00 79.00 164 PHE A CA 1
ATOM 1351 C C . PHE A 1 164 ? 4.849 2.942 11.177 1.00 79.00 164 PHE A C 1
ATOM 1353 O O . PHE A 1 164 ? 4.047 2.673 12.073 1.00 79.00 164 PHE A O 1
ATOM 1360 N N . ILE A 1 165 ? 6.065 3.441 11.438 1.00 80.44 165 ILE A N 1
ATOM 1361 C CA . ILE A 1 165 ? 6.481 3.851 12.787 1.00 80.44 165 ILE A CA 1
ATOM 1362 C C . ILE A 1 165 ? 5.610 5.013 13.286 1.00 80.44 165 ILE A C 1
ATOM 1364 O O . ILE A 1 165 ? 5.133 4.949 14.419 1.00 80.44 165 ILE A O 1
ATOM 1368 N N . ARG A 1 166 ? 5.344 6.038 12.457 1.00 81.88 166 ARG A N 1
ATOM 1369 C CA . ARG A 1 166 ? 4.439 7.153 12.812 1.00 81.88 166 ARG A CA 1
ATOM 1370 C C . ARG A 1 166 ? 3.027 6.662 13.135 1.00 81.88 166 ARG A C 1
ATOM 1372 O O . ARG A 1 166 ? 2.409 7.168 14.066 1.00 81.88 166 ARG A O 1
ATOM 1379 N N . PHE A 1 167 ? 2.556 5.646 12.416 1.00 80.81 167 PHE A N 1
ATOM 1380 C CA . PHE A 1 167 ? 1.257 5.011 12.649 1.00 80.81 167 PHE A CA 1
ATOM 1381 C C . PHE A 1 167 ? 1.263 3.915 13.733 1.00 80.81 167 PHE A C 1
ATOM 1383 O O . PHE A 1 167 ? 0.234 3.281 13.968 1.00 80.81 167 PHE A O 1
ATOM 1390 N N . GLY A 1 168 ? 2.397 3.679 14.404 1.00 79.12 168 GLY A N 1
ATOM 1391 C CA . GLY A 1 168 ? 2.519 2.729 15.514 1.00 79.12 168 GLY A CA 1
ATOM 1392 C C . GLY A 1 168 ? 2.397 1.248 15.133 1.00 79.12 168 GLY A C 1
ATOM 1393 O O . GLY A 1 168 ? 2.255 0.415 16.024 1.00 79.12 168 GLY A O 1
ATOM 1394 N N . ARG A 1 169 ? 2.457 0.901 13.840 1.00 80.00 169 ARG A N 1
ATOM 1395 C CA . ARG A 1 169 ? 2.267 -0.467 13.319 1.00 80.00 169 ARG A CA 1
ATOM 1396 C C . ARG A 1 169 ? 3.511 -0.988 12.616 1.00 80.00 169 ARG A C 1
ATOM 1398 O O . ARG A 1 169 ? 3.516 -1.279 11.423 1.00 80.00 169 ARG A O 1
ATOM 1405 N N . VAL A 1 170 ? 4.595 -1.097 13.381 1.00 73.81 170 VAL A N 1
ATOM 1406 C CA . VAL A 1 170 ? 5.880 -1.627 12.888 1.00 73.81 170 VAL A CA 1
ATOM 1407 C C . VAL A 1 170 ? 5.748 -3.091 12.452 1.00 73.81 170 VAL A C 1
ATOM 1409 O O . VAL A 1 170 ? 6.492 -3.543 11.593 1.00 73.81 170 VAL A O 1
ATOM 1412 N N . ASP A 1 171 ? 4.765 -3.815 12.991 1.00 74.69 171 ASP A N 1
ATOM 1413 C CA . ASP A 1 171 ? 4.432 -5.192 12.630 1.00 74.69 171 ASP A CA 1
ATOM 1414 C C . ASP A 1 171 ? 3.925 -5.349 11.186 1.00 74.69 171 ASP A C 1
ATOM 1416 O O . ASP A 1 171 ? 3.985 -6.448 10.640 1.00 74.69 171 ASP A O 1
ATOM 1420 N N . TYR A 1 172 ? 3.464 -4.281 10.531 1.00 73.81 172 TYR A N 1
ATOM 1421 C CA . TYR A 1 172 ? 2.976 -4.339 9.146 1.00 73.81 172 TYR A CA 1
ATOM 1422 C C . TYR A 1 172 ? 4.085 -4.383 8.096 1.00 73.81 172 TYR A C 1
ATOM 1424 O O . TYR A 1 172 ? 3.828 -4.776 6.958 1.00 73.81 172 TYR A O 1
ATOM 1432 N N . ILE A 1 173 ? 5.319 -4.059 8.482 1.00 63.94 173 ILE A N 1
ATOM 1433 C CA . ILE A 1 173 ? 6.500 -4.205 7.633 1.00 63.94 173 ILE A CA 1
A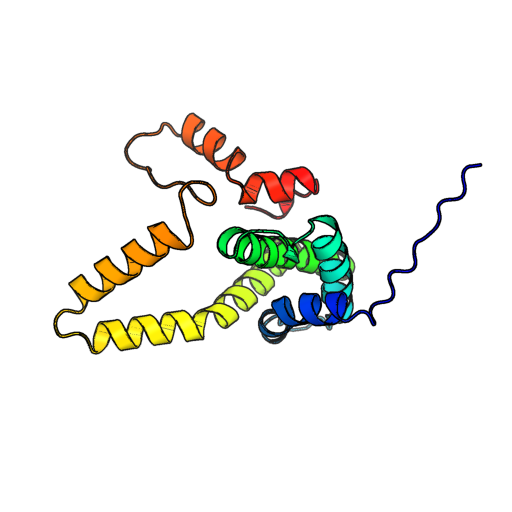TOM 1434 C C . ILE A 1 173 ? 7.284 -5.447 8.098 1.00 63.94 173 ILE A C 1
ATOM 1436 O O . ILE A 1 173 ? 7.414 -5.650 9.307 1.00 63.94 173 ILE A O 1
ATOM 1440 N N . PRO A 1 174 ? 7.763 -6.309 7.183 1.00 53.97 174 PRO A N 1
ATOM 1441 C CA . PRO A 1 174 ? 8.683 -7.396 7.523 1.00 53.97 174 PRO A CA 1
ATOM 1442 C C . PRO A 1 174 ? 10.043 -6.907 8.044 1.00 53.97 174 PRO A C 1
ATOM 1444 O O . PRO A 1 174 ? 10.521 -5.841 7.590 1.00 53.97 174 PRO A O 1
#